Protein AF-A0A962T0Q9-F1 (afdb_monomer_lite)

Structure (mmCIF, N/CA/C/O backbone):
data_AF-A0A962T0Q9-F1
#
_entry.id   AF-A0A962T0Q9-F1
#
loop_
_atom_site.group_PDB
_atom_site.id
_atom_site.type_symbol
_atom_site.label_atom_id
_atom_site.label_alt_id
_atom_site.label_comp_id
_atom_site.label_asym_id
_atom_site.label_entity_id
_atom_site.label_seq_id
_atom_site.pdbx_PDB_ins_code
_atom_site.Cartn_x
_atom_site.Cartn_y
_atom_site.Cartn_z
_atom_site.occupancy
_atom_site.B_iso_or_equiv
_atom_site.auth_seq_id
_atom_site.auth_comp_id
_atom_site.auth_asym_id
_atom_site.auth_atom_id
_atom_site.pdbx_PDB_model_num
ATOM 1 N N . MET A 1 1 ? -12.557 -7.013 -1.150 1.00 76.56 1 MET A N 1
ATOM 2 C CA . MET A 1 1 ? -11.426 -6.062 -1.098 1.00 76.56 1 MET A CA 1
ATOM 3 C C . MET A 1 1 ? -11.105 -5.785 0.360 1.00 76.56 1 MET A C 1
ATOM 5 O O . MET A 1 1 ? -12.034 -5.747 1.164 1.00 76.56 1 MET A O 1
ATOM 9 N N . ARG A 1 2 ? -9.824 -5.683 0.721 1.00 86.00 2 ARG A N 1
ATOM 10 C CA . ARG A 1 2 ? -9.383 -5.470 2.111 1.00 86.00 2 ARG A CA 1
ATOM 11 C C . ARG A 1 2 ? -9.059 -3.998 2.336 1.00 86.00 2 ARG A C 1
ATOM 13 O O . ARG A 1 2 ? -8.517 -3.357 1.443 1.00 86.00 2 ARG A O 1
ATOM 20 N N . LYS A 1 3 ? -9.380 -3.475 3.518 1.00 92.12 3 LYS A N 1
ATOM 21 C CA . LYS A 1 3 ? -9.045 -2.098 3.883 1.00 92.12 3 LYS A CA 1
ATOM 22 C C . LYS A 1 3 ? -7.558 -2.000 4.219 1.00 92.12 3 LYS A C 1
ATOM 24 O O . LYS A 1 3 ? -7.033 -2.833 4.959 1.00 92.12 3 LYS A O 1
ATOM 29 N N . VAL A 1 4 ? -6.897 -0.985 3.685 1.00 92.44 4 VAL A N 1
ATOM 30 C CA . VAL A 1 4 ? -5.501 -0.652 3.967 1.00 92.44 4 VAL A CA 1
ATOM 31 C C . VAL A 1 4 ? -5.384 0.812 4.377 1.00 92.44 4 VAL A C 1
ATOM 33 O O . VAL A 1 4 ? -6.223 1.639 4.021 1.00 92.44 4 VAL A O 1
ATOM 36 N N . ILE A 1 5 ? -4.330 1.125 5.119 1.00 94.69 5 ILE A N 1
ATOM 37 C CA . ILE A 1 5 ? -3.839 2.486 5.315 1.00 94.69 5 ILE A CA 1
ATOM 38 C C . ILE A 1 5 ? -2.621 2.661 4.417 1.00 94.69 5 ILE A C 1
ATOM 40 O O . ILE A 1 5 ? -1.704 1.834 4.447 1.00 94.69 5 ILE A O 1
ATOM 44 N N . VAL A 1 6 ? -2.626 3.723 3.619 1.00 93.88 6 VAL A N 1
ATOM 45 C CA . VAL A 1 6 ? -1.461 4.168 2.856 1.00 93.88 6 VAL A CA 1
ATOM 46 C C . VAL A 1 6 ? -0.684 5.161 3.707 1.00 93.88 6 VAL A C 1
ATOM 48 O O . VAL A 1 6 ? -1.263 6.038 4.344 1.00 93.88 6 VAL A O 1
ATOM 51 N N . SER A 1 7 ? 0.632 5.004 3.730 1.00 93.00 7 SER A N 1
ATOM 52 C CA . SER A 1 7 ? 1.556 5.744 4.587 1.00 93.00 7 SER A CA 1
ATOM 53 C C . SER A 1 7 ? 2.852 6.041 3.840 1.00 93.00 7 SER A C 1
ATOM 55 O O . SER A 1 7 ? 3.195 5.341 2.890 1.00 93.00 7 SER A O 1
ATOM 57 N N . GLU A 1 8 ? 3.577 7.062 4.277 1.00 91.12 8 GLU A N 1
ATOM 58 C CA . GLU A 1 8 ? 4.899 7.412 3.751 1.00 91.12 8 GLU A CA 1
ATOM 59 C C . GLU A 1 8 ? 5.899 7.615 4.891 1.00 91.12 8 GLU A C 1
ATOM 61 O O . GLU A 1 8 ? 5.515 7.907 6.027 1.00 91.12 8 GLU A O 1
ATOM 66 N N . GLU A 1 9 ? 7.186 7.482 4.590 1.00 86.50 9 GLU A N 1
ATOM 67 C CA . GLU A 1 9 ? 8.249 7.862 5.514 1.00 86.50 9 GLU A CA 1
ATOM 68 C C . GLU A 1 9 ? 8.570 9.346 5.348 1.00 86.50 9 GLU A C 1
ATOM 70 O O . GLU A 1 9 ? 8.966 9.806 4.276 1.00 86.50 9 GLU A O 1
ATOM 75 N N . LYS A 1 10 ? 8.419 10.108 6.430 1.00 87.12 10 LYS A N 1
ATOM 76 C CA . LYS A 1 10 ? 8.765 11.526 6.490 1.00 87.12 10 LYS A CA 1
ATOM 77 C C . LYS A 1 10 ? 9.851 11.756 7.523 1.00 87.12 10 LYS A C 1
ATOM 79 O O . LYS A 1 10 ? 9.814 11.225 8.629 1.00 87.12 10 LYS A O 1
ATOM 84 N N . TRP A 1 11 ? 10.828 12.586 7.170 1.00 86.25 11 TRP A N 1
ATOM 85 C CA . TRP A 1 11 ? 11.862 12.994 8.113 1.00 86.25 11 TRP A CA 1
ATOM 86 C C . TRP A 1 11 ? 11.272 13.914 9.186 1.00 86.25 11 TRP A C 1
ATOM 88 O O . TRP A 1 11 ? 10.836 15.031 8.895 1.00 86.25 11 TRP A O 1
ATOM 98 N N . CYS A 1 12 ? 11.285 13.461 10.438 1.00 84.50 12 CYS A N 1
ATOM 99 C CA . CYS A 1 12 ? 10.843 14.242 11.580 1.00 84.50 12 CYS A CA 1
ATOM 100 C C . CYS A 1 12 ? 12.018 15.038 12.162 1.00 84.50 12 CYS A C 1
ATOM 102 O O . CYS A 1 12 ? 12.958 14.488 12.742 1.00 84.50 12 CYS A O 1
ATOM 104 N N . ASN A 1 13 ? 11.966 16.366 12.022 1.00 86.75 13 ASN A N 1
ATOM 105 C CA . ASN A 1 13 ? 13.031 17.257 12.492 1.00 86.75 13 ASN A CA 1
ATOM 106 C C . ASN A 1 13 ? 13.154 17.333 14.020 1.00 86.75 13 ASN A C 1
ATOM 108 O O . ASN A 1 13 ? 14.241 17.665 14.505 1.00 86.75 13 ASN A O 1
ATOM 112 N N . GLU A 1 14 ? 12.069 17.048 14.741 1.00 89.81 14 GLU A N 1
ATOM 113 C CA . GLU A 1 14 ? 11.999 17.053 16.205 1.00 89.81 14 GLU A CA 1
ATOM 114 C C . GLU A 1 14 ? 12.673 15.807 16.789 1.00 89.81 14 GLU A C 1
ATOM 116 O O . GLU A 1 14 ? 13.610 15.922 17.574 1.00 89.81 14 GLU A O 1
ATOM 121 N N . HIS A 1 15 ? 12.286 14.622 16.311 1.00 84.94 15 HIS A N 1
ATOM 122 C CA . HIS A 1 15 ? 12.833 13.344 16.777 1.00 84.94 15 HIS A CA 1
ATOM 123 C C . HIS A 1 15 ? 14.129 12.918 16.069 1.00 84.94 15 HIS A C 1
ATOM 125 O O . HIS A 1 15 ? 14.699 11.884 16.414 1.00 84.94 15 HIS A O 1
ATOM 131 N N . LYS A 1 16 ? 14.603 13.699 15.084 1.00 88.81 16 LYS A N 1
ATOM 132 C CA . LYS A 1 16 ? 15.818 13.431 14.286 1.00 88.81 16 LYS A CA 1
ATOM 133 C C . LYS A 1 16 ? 15.844 12.025 13.671 1.00 88.81 16 LYS A C 1
ATOM 135 O O . LYS A 1 16 ? 16.896 11.390 13.619 1.00 88.81 16 LYS A O 1
ATOM 140 N N . ARG A 1 17 ? 14.692 11.547 13.201 1.00 82.81 17 ARG A N 1
ATOM 141 C CA . ARG A 1 17 ? 14.536 10.223 12.584 1.00 82.81 17 ARG A CA 1
ATOM 142 C C . ARG A 1 17 ? 13.471 10.233 11.491 1.00 82.81 17 ARG A C 1
ATOM 144 O O . ARG A 1 17 ? 12.625 11.127 11.461 1.00 82.81 17 ARG A O 1
ATOM 151 N N . LEU A 1 18 ? 13.514 9.232 10.613 1.00 80.50 18 LEU A N 1
ATOM 152 C CA . LEU A 1 18 ? 12.400 8.929 9.715 1.00 80.50 18 LEU A CA 1
ATOM 153 C C . LEU A 1 18 ? 11.239 8.381 10.543 1.00 80.50 18 LEU A C 1
ATOM 155 O O . LEU A 1 18 ? 11.423 7.494 11.374 1.00 80.50 18 LEU A O 1
ATOM 159 N N . GLU A 1 19 ? 10.056 8.945 10.336 1.00 87.00 19 GLU A N 1
ATOM 160 C CA . GLU A 1 19 ? 8.822 8.501 10.967 1.00 87.00 19 GLU A CA 1
ATOM 161 C C . GLU A 1 19 ? 7.799 8.179 9.888 1.00 87.00 19 GLU A C 1
ATOM 163 O O . GLU A 1 19 ? 7.650 8.901 8.899 1.00 87.00 19 GLU A O 1
ATOM 168 N N . ARG A 1 20 ? 7.090 7.071 10.083 1.00 85.06 20 ARG A N 1
ATOM 169 C CA . ARG A 1 20 ? 6.026 6.646 9.186 1.00 85.06 20 ARG A CA 1
ATOM 170 C C . ARG A 1 20 ? 4.745 7.399 9.523 1.00 85.06 20 ARG A C 1
ATOM 172 O O . ARG A 1 20 ? 4.293 7.369 10.666 1.00 85.06 20 ARG A O 1
ATOM 179 N N . VAL A 1 21 ? 4.166 8.062 8.528 1.00 90.25 21 VAL A N 1
ATOM 180 C CA . VAL A 1 21 ? 2.961 8.883 8.671 1.00 90.25 21 VAL A CA 1
ATOM 181 C C . VA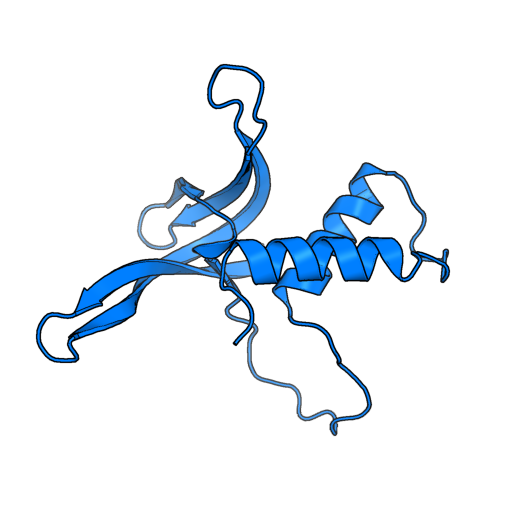L A 1 21 ? 1.840 8.285 7.832 1.00 90.25 21 VAL A C 1
ATOM 183 O O . VAL A 1 21 ? 1.999 8.084 6.629 1.00 90.25 21 VAL A O 1
ATOM 186 N N . ASP A 1 22 ? 0.705 8.013 8.473 1.00 93.62 22 ASP A N 1
ATOM 187 C CA . ASP A 1 22 ? -0.514 7.548 7.811 1.00 93.62 22 ASP A CA 1
ATOM 188 C C . ASP A 1 22 ? -1.145 8.705 7.012 1.00 93.62 22 ASP A C 1
ATOM 190 O O . ASP A 1 22 ? -1.363 9.795 7.544 1.00 93.62 22 ASP A O 1
ATOM 194 N N . LEU A 1 23 ? -1.423 8.477 5.726 1.00 93.31 23 LEU A N 1
ATOM 195 C CA . LEU A 1 23 ? -1.929 9.494 4.801 1.00 93.31 23 LEU A CA 1
ATOM 196 C C . LEU A 1 23 ? -3.431 9.378 4.580 1.00 93.31 23 LEU A C 1
ATOM 198 O O . LEU A 1 23 ? -4.164 10.348 4.761 1.00 93.31 23 LEU A O 1
ATOM 202 N N . TYR A 1 24 ? -3.892 8.206 4.148 1.00 94.75 24 TYR A N 1
ATOM 203 C CA . TYR A 1 24 ? -5.297 7.976 3.834 1.00 94.75 24 TYR A CA 1
ATOM 204 C C . TYR A 1 24 ? -5.657 6.491 3.887 1.00 94.75 24 TYR A C 1
ATOM 206 O O . TYR A 1 24 ? -4.802 5.605 3.823 1.00 94.75 24 TYR A O 1
ATOM 214 N N . GLU A 1 25 ? -6.956 6.222 3.984 1.00 95.62 25 GLU A N 1
ATOM 215 C CA . GLU A 1 25 ? -7.503 4.873 3.914 1.00 95.62 25 GLU A CA 1
ATOM 216 C C . GLU A 1 25 ? -7.877 4.512 2.473 1.00 95.62 25 GLU A C 1
ATOM 218 O O . GLU A 1 25 ? -8.428 5.330 1.728 1.00 95.62 25 GLU A O 1
ATOM 223 N N . ALA A 1 26 ? -7.611 3.269 2.088 1.00 96.19 26 ALA A N 1
ATOM 224 C CA . ALA A 1 26 ? -7.895 2.761 0.755 1.00 96.19 26 ALA A CA 1
ATOM 225 C C . ALA A 1 26 ? -8.390 1.307 0.787 1.00 96.19 26 ALA A C 1
ATOM 227 O O . ALA A 1 26 ? -8.252 0.589 1.781 1.00 96.19 26 ALA A O 1
ATOM 228 N N . LEU A 1 27 ? -8.978 0.860 -0.317 1.00 95.19 27 LEU A N 1
ATOM 229 C CA . LEU A 1 27 ? -9.307 -0.530 -0.594 1.00 95.19 27 LEU A CA 1
ATOM 230 C C . LEU A 1 27 ? -8.200 -1.140 -1.453 1.00 95.19 27 LEU A C 1
ATOM 232 O O . LEU A 1 27 ? -7.886 -0.641 -2.528 1.00 95.19 27 LEU A O 1
ATOM 236 N N . PHE A 1 28 ? -7.610 -2.232 -0.979 1.00 93.94 28 PHE A N 1
ATOM 237 C CA . PHE A 1 28 ? -6.631 -3.000 -1.737 1.00 93.94 28 PHE A CA 1
ATOM 238 C C . PHE A 1 28 ? -7.323 -3.873 -2.784 1.00 93.94 28 PHE A C 1
ATOM 240 O O . PHE A 1 28 ? -8.212 -4.672 -2.446 1.00 93.94 28 PHE A O 1
ATOM 247 N N . HIS A 1 29 ? -6.864 -3.738 -4.028 1.00 92.12 29 HIS A N 1
ATOM 248 C CA . HIS A 1 29 ? -7.320 -4.526 -5.168 1.00 92.12 29 HIS A CA 1
ATOM 249 C C . HIS A 1 29 ? -6.404 -5.722 -5.407 1.00 92.12 29 HIS A C 1
ATOM 251 O O . HIS A 1 29 ? -6.815 -6.861 -5.193 1.00 92.12 29 HIS A O 1
ATOM 257 N N . GLN A 1 30 ? -5.165 -5.466 -5.827 1.00 88.25 30 GLN A N 1
ATOM 258 C CA . GLN A 1 30 ? -4.193 -6.500 -6.184 1.00 88.25 30 GLN A CA 1
ATOM 259 C C . GLN A 1 30 ? -2.768 -5.940 -6.235 1.00 88.25 30 GLN A C 1
ATOM 261 O O . GLN A 1 30 ? -2.568 -4.723 -6.273 1.00 88.25 30 GLN A O 1
ATOM 266 N N . PHE A 1 31 ? -1.779 -6.831 -6.312 1.00 89.00 31 PHE A N 1
ATOM 267 C CA . PHE A 1 31 ? -0.428 -6.449 -6.712 1.00 89.00 31 PHE A CA 1
ATOM 268 C C . PHE A 1 31 ? -0.312 -6.383 -8.238 1.00 89.00 31 PHE A C 1
ATOM 270 O O . PHE A 1 31 ? -0.849 -7.220 -8.964 1.00 89.00 31 PHE A O 1
ATOM 277 N N . GLY A 1 32 ? 0.410 -5.385 -8.721 1.00 85.94 32 GLY A N 1
ATOM 278 C CA . GLY A 1 32 ? 0.766 -5.189 -10.116 1.00 85.94 32 GLY A CA 1
ATOM 279 C C . GLY A 1 32 ? 2.276 -5.202 -10.309 1.00 85.94 32 GLY A C 1
ATOM 280 O O . GLY A 1 32 ? 3.056 -5.361 -9.366 1.00 85.94 32 GLY A O 1
ATOM 281 N N . THR A 1 33 ? 2.672 -5.012 -11.555 1.00 83.44 33 THR A N 1
ATOM 282 C CA . THR A 1 33 ? 4.062 -4.812 -11.936 1.00 83.44 33 THR A CA 1
ATOM 283 C C . THR A 1 33 ? 4.129 -3.485 -12.666 1.00 83.44 33 THR A C 1
ATOM 285 O O . THR A 1 33 ? 3.367 -3.279 -13.608 1.00 83.44 33 THR A O 1
ATOM 288 N N . ASP A 1 34 ? 4.981 -2.588 -12.188 1.00 79.44 34 ASP A N 1
ATOM 289 C CA . ASP A 1 34 ? 5.264 -1.327 -12.857 1.00 79.44 34 ASP A CA 1
ATOM 290 C C . ASP A 1 34 ? 6.593 -1.458 -13.600 1.00 79.44 34 ASP A C 1
ATOM 292 O O . ASP A 1 34 ? 7.634 -1.774 -13.011 1.00 79.44 34 ASP A O 1
ATOM 296 N N . GLU A 1 35 ? 6.535 -1.277 -14.915 1.00 71.25 35 GLU A N 1
ATOM 297 C CA . GLU A 1 35 ? 7.700 -1.296 -15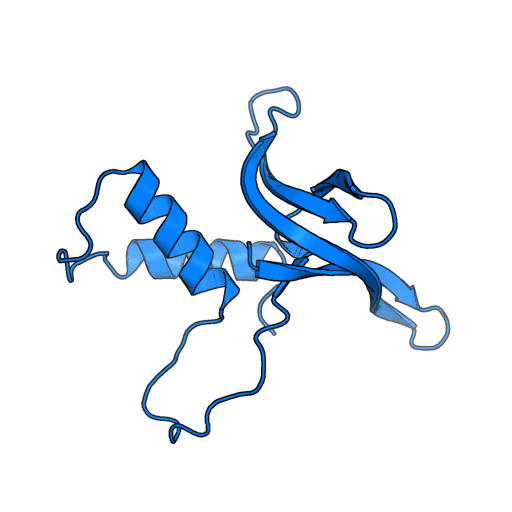.792 1.00 71.25 35 GLU A CA 1
ATOM 298 C C . GLU A 1 35 ? 8.337 0.095 -15.781 1.00 71.25 35 GLU A C 1
ATOM 300 O O . GLU A 1 35 ? 8.260 0.860 -16.742 1.00 71.25 35 GLU A O 1
ATOM 305 N N . CYS A 1 36 ? 8.967 0.448 -14.660 1.00 54.25 36 CYS A N 1
ATOM 306 C CA . CYS A 1 36 ? 9.848 1.606 -14.632 1.00 54.25 36 CYS A CA 1
ATOM 307 C C . CYS A 1 36 ? 11.088 1.269 -15.484 1.00 54.25 36 CYS A C 1
ATOM 309 O O . CYS A 1 36 ? 11.629 0.169 -15.378 1.00 54.25 36 CYS A O 1
ATOM 311 N N . GLY A 1 37 ? 11.473 2.168 -16.395 1.00 57.47 37 GLY A N 1
ATOM 312 C CA . GLY A 1 37 ? 12.400 1.898 -17.504 1.00 57.47 37 GLY A CA 1
ATOM 313 C C . GLY A 1 37 ? 13.728 1.191 -17.165 1.00 57.47 37 GLY A C 1
ATOM 314 O O . GLY A 1 37 ? 14.169 1.128 -16.025 1.00 57.47 37 GLY A O 1
ATOM 315 N N . GLU A 1 38 ? 14.365 0.669 -18.221 1.00 50.31 38 GLU A N 1
ATOM 316 C CA . GLU A 1 38 ? 15.582 -0.164 -18.211 1.00 50.31 38 GLU A CA 1
ATOM 317 C C . GLU A 1 38 ? 15.529 -1.365 -17.240 1.00 50.31 38 GLU A C 1
ATOM 319 O O . GLU A 1 38 ? 16.331 -1.515 -16.325 1.00 50.31 38 GLU A O 1
ATOM 324 N N . ASN A 1 39 ? 14.619 -2.302 -17.534 1.00 53.34 39 ASN A N 1
ATOM 325 C CA . ASN A 1 39 ? 14.651 -3.706 -17.088 1.00 53.34 39 ASN A CA 1
ATOM 326 C C . ASN A 1 39 ? 14.456 -3.991 -15.585 1.00 53.34 39 ASN A C 1
ATOM 328 O O . ASN A 1 39 ? 14.726 -5.116 -15.155 1.00 53.34 39 ASN A O 1
ATOM 332 N N . VAL A 1 40 ? 13.940 -3.050 -14.790 1.00 57.72 40 VAL A N 1
ATOM 333 C CA . VAL A 1 40 ? 13.576 -3.317 -13.388 1.00 57.72 40 VAL A CA 1
ATOM 334 C C . VAL A 1 40 ? 12.061 -3.262 -13.220 1.00 57.72 40 VAL A C 1
ATOM 336 O O . VAL A 1 40 ? 11.469 -2.216 -12.983 1.00 57.72 40 VAL A O 1
ATOM 339 N N . ALA A 1 41 ? 11.430 -4.432 -13.323 1.00 69.19 41 ALA A N 1
ATOM 340 C CA . ALA A 1 41 ? 10.025 -4.615 -12.988 1.00 69.19 41 ALA A CA 1
ATOM 341 C C . ALA A 1 41 ? 9.826 -4.441 -11.471 1.00 69.19 41 ALA A C 1
ATOM 343 O O . ALA A 1 41 ? 10.227 -5.301 -10.682 1.00 69.19 41 ALA A O 1
ATOM 344 N N . ALA A 1 42 ? 9.214 -3.332 -11.055 1.00 77.69 42 ALA A N 1
ATOM 345 C CA . ALA A 1 42 ? 8.909 -3.073 -9.654 1.00 77.69 42 ALA A CA 1
ATOM 346 C C . ALA A 1 42 ? 7.551 -3.685 -9.287 1.00 77.69 42 ALA A C 1
ATOM 348 O O . ALA A 1 42 ? 6.568 -3.547 -10.015 1.00 77.69 42 ALA A O 1
ATOM 349 N N . THR A 1 43 ? 7.473 -4.368 -8.142 1.00 83.25 43 THR A N 1
ATOM 350 C CA . THR A 1 43 ? 6.177 -4.816 -7.612 1.00 83.25 43 THR A CA 1
ATOM 351 C C . THR A 1 43 ? 5.464 -3.628 -6.984 1.00 83.25 43 THR A C 1
ATOM 353 O O . THR A 1 43 ? 6.029 -2.943 -6.133 1.00 83.25 43 THR A O 1
ATOM 356 N N . VAL A 1 44 ? 4.213 -3.412 -7.376 1.00 88.50 44 VAL A N 1
ATOM 357 C CA . VAL A 1 44 ? 3.373 -2.308 -6.898 1.00 88.50 44 VAL A CA 1
ATOM 358 C C . VAL A 1 44 ? 2.058 -2.834 -6.337 1.00 88.50 44 VAL A C 1
ATOM 360 O O . VAL A 1 44 ? 1.608 -3.916 -6.699 1.00 88.50 44 VAL A O 1
ATOM 363 N N . ALA A 1 45 ? 1.425 -2.083 -5.447 1.00 90.44 45 ALA A N 1
ATOM 364 C CA . ALA A 1 45 ? 0.082 -2.333 -4.948 1.00 90.44 45 ALA A CA 1
ATOM 365 C C . ALA A 1 45 ? -0.903 -1.367 -5.613 1.00 90.44 45 ALA A C 1
ATOM 367 O O . ALA A 1 45 ? -0.671 -0.160 -5.646 1.00 90.44 45 ALA A O 1
ATOM 368 N N . ILE A 1 46 ? -2.010 -1.903 -6.119 1.00 93.44 46 ILE A N 1
ATOM 369 C CA . ILE A 1 46 ? -3.107 -1.121 -6.689 1.00 93.44 46 ILE A CA 1
ATOM 370 C C . ILE A 1 46 ? -4.163 -0.943 -5.600 1.00 93.44 46 ILE A C 1
ATOM 372 O O . ILE A 1 46 ? -4.697 -1.924 -5.066 1.00 93.44 46 ILE A O 1
ATOM 376 N N . VAL A 1 47 ? -4.450 0.309 -5.259 1.00 95.62 47 VAL A N 1
ATOM 377 C CA . VAL A 1 47 ? -5.368 0.687 -4.182 1.00 95.62 47 VAL A CA 1
ATOM 378 C C . VAL A 1 47 ? -6.379 1.720 -4.669 1.00 95.62 47 VAL A C 1
ATOM 380 O O . VAL A 1 47 ? -6.105 2.472 -5.595 1.00 95.62 47 VAL A O 1
ATOM 383 N N . GLU A 1 48 ? -7.551 1.769 -4.048 1.00 96.94 48 GLU A N 1
ATOM 384 C CA . GLU A 1 48 ? -8.593 2.760 -4.333 1.00 96.94 48 GLU A CA 1
ATOM 385 C C . GLU A 1 48 ? -8.917 3.553 -3.071 1.00 96.94 48 GLU A C 1
ATOM 387 O O . GLU A 1 48 ? -9.301 2.972 -2.054 1.00 96.94 48 GLU A O 1
ATOM 392 N N . ARG A 1 49 ? -8.739 4.874 -3.107 1.00 96.06 49 ARG A N 1
ATOM 393 C CA . ARG A 1 49 ? -8.971 5.741 -1.946 1.00 96.06 49 ARG A CA 1
ATOM 394 C C . ARG A 1 49 ? -10.447 5.714 -1.544 1.00 96.06 49 ARG A C 1
ATOM 396 O O . ARG A 1 49 ? -11.333 5.812 -2.389 1.00 96.06 49 ARG A O 1
ATOM 403 N N . ILE A 1 50 ? -10.719 5.615 -0.244 1.00 95.06 50 ILE A N 1
ATOM 404 C CA . ILE A 1 50 ? -12.097 5.512 0.272 1.00 95.06 50 ILE A CA 1
ATOM 405 C C . ILE A 1 50 ? -12.851 6.848 0.187 1.00 95.06 50 ILE A C 1
ATOM 407 O O . ILE A 1 50 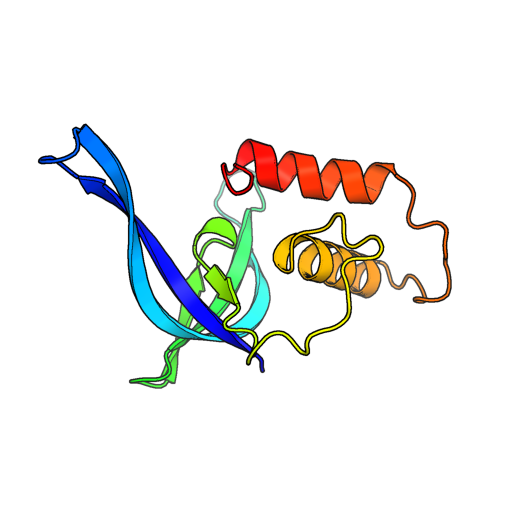? -14.072 6.857 0.051 1.00 95.06 50 ILE A O 1
ATOM 411 N N . ASP A 1 51 ? -12.145 7.973 0.277 1.00 93.88 51 ASP A N 1
ATOM 412 C CA . ASP A 1 51 ? -12.743 9.311 0.316 1.00 93.88 51 ASP A CA 1
ATOM 413 C C . ASP A 1 51 ? -13.252 9.792 -1.052 1.00 93.88 51 ASP A C 1
ATOM 415 O O . ASP A 1 51 ? -14.262 10.492 -1.110 1.00 93.88 51 ASP A O 1
ATOM 419 N N . ASN A 1 52 ? -12.571 9.433 -2.144 1.00 93.69 52 ASN A N 1
ATOM 420 C CA . ASN A 1 52 ? -12.871 9.943 -3.484 1.00 93.69 52 ASN A CA 1
ATOM 421 C C . ASN A 1 52 ? -12.929 8.870 -4.593 1.00 93.69 52 ASN A C 1
ATOM 423 O O . ASN A 1 52 ? -13.196 9.222 -5.741 1.00 93.69 52 ASN A O 1
ATOM 427 N N . GLY A 1 53 ? -12.691 7.590 -4.283 1.00 93.62 53 GLY A N 1
ATOM 428 C CA . GLY A 1 53 ? -12.719 6.488 -5.257 1.00 93.62 53 GLY A CA 1
ATOM 429 C C . GLY A 1 53 ? -11.568 6.502 -6.270 1.00 93.62 53 GLY A C 1
ATOM 430 O O . GLY A 1 53 ? -11.619 5.809 -7.284 1.00 93.62 53 GLY A O 1
A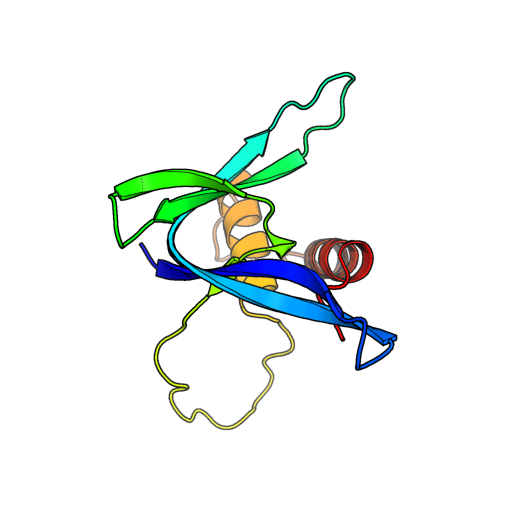TOM 431 N N . GLN A 1 54 ? -10.534 7.317 -6.051 1.00 96.94 54 GLN A N 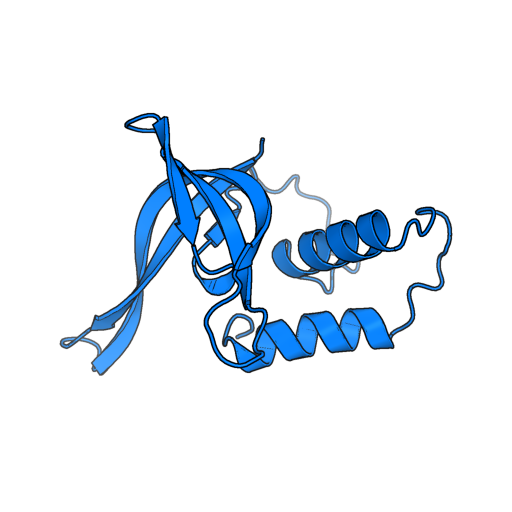1
ATOM 432 C CA . GLN A 1 54 ? -9.391 7.408 -6.952 1.00 96.94 54 GLN A CA 1
ATOM 433 C C . GLN A 1 54 ? -8.520 6.154 -6.850 1.00 96.94 54 GLN A C 1
ATOM 435 O O . GLN A 1 54 ? -8.116 5.763 -5.755 1.00 96.94 54 GLN A O 1
ATOM 440 N N . VAL A 1 55 ? -8.200 5.551 -7.997 1.00 95.00 55 VAL A N 1
ATOM 441 C CA . VAL A 1 55 ? -7.288 4.403 -8.080 1.00 95.00 55 VAL A CA 1
ATOM 442 C C . VAL A 1 55 ? -5.849 4.895 -8.191 1.00 95.00 55 VAL A C 1
ATOM 444 O O . VAL A 1 55 ? -5.530 5.713 -9.053 1.00 95.00 55 VAL A O 1
ATOM 447 N N . GLU A 1 56 ? -4.981 4.376 -7.329 1.00 93.56 56 GLU A N 1
ATOM 448 C CA . GLU A 1 56 ? -3.567 4.724 -7.247 1.00 93.56 56 GLU A CA 1
ATOM 449 C C . GLU A 1 56 ? -2.682 3.475 -7.231 1.00 93.56 56 GLU A C 1
ATOM 451 O O . GLU A 1 56 ? -3.081 2.388 -6.800 1.00 93.56 56 GLU A O 1
ATOM 456 N N . VAL A 1 57 ? -1.453 3.658 -7.709 1.00 92.50 57 VAL A N 1
ATOM 457 C CA . VAL A 1 57 ? -0.391 2.656 -7.689 1.00 92.50 57 VAL A CA 1
ATOM 458 C C . VAL A 1 57 ? 0.636 3.106 -6.658 1.00 92.50 57 VAL A C 1
ATOM 460 O O . VAL A 1 57 ? 1.218 4.180 -6.786 1.00 92.50 57 VAL A O 1
ATOM 463 N N . VAL A 1 58 ? 0.836 2.303 -5.618 1.00 90.75 58 VAL A N 1
ATOM 464 C CA . VAL A 1 58 ? 1.732 2.616 -4.498 1.00 90.75 58 VAL A CA 1
ATOM 465 C C . VAL A 1 58 ? 2.712 1.476 -4.262 1.00 90.75 58 VAL A C 1
ATOM 467 O O . VAL A 1 58 ? 2.444 0.327 -4.611 1.00 90.75 58 VAL A O 1
ATOM 470 N N . PHE A 1 59 ? 3.855 1.754 -3.641 1.00 88.62 59 PHE A N 1
ATOM 471 C CA . PHE A 1 59 ? 4.769 0.680 -3.263 1.00 88.62 59 PHE A CA 1
ATOM 472 C C . PHE A 1 59 ? 4.158 -0.196 -2.159 1.00 88.62 59 PHE A C 1
ATOM 474 O O . PHE A 1 59 ? 3.531 0.335 -1.239 1.00 88.62 59 PHE A O 1
ATOM 481 N N . PRO A 1 60 ? 4.365 -1.526 -2.179 1.00 87.00 60 PRO A N 1
ATOM 482 C CA . PRO A 1 60 ? 3.851 -2.414 -1.138 1.00 87.00 60 PRO A CA 1
ATOM 483 C C . PRO A 1 60 ? 4.335 -2.035 0.264 1.00 87.00 60 PRO A C 1
ATOM 485 O O . PRO A 1 60 ? 3.591 -2.172 1.230 1.00 87.00 60 PRO A O 1
ATOM 488 N N . GLY A 1 61 ? 5.552 -1.490 0.368 1.00 83.31 61 GLY A N 1
ATOM 489 C CA . GLY A 1 61 ? 6.093 -0.974 1.624 1.00 83.31 61 GLY A CA 1
ATOM 490 C C . GLY A 1 61 ? 5.275 0.163 2.234 1.00 83.31 61 GLY A C 1
ATOM 491 O O . GLY A 1 61 ? 5.341 0.347 3.445 1.00 83.31 61 GLY A O 1
ATOM 492 N N . ASN A 1 62 ? 4.444 0.858 1.450 1.00 89.75 62 ASN A N 1
ATOM 493 C CA . ASN A 1 62 ? 3.643 2.005 1.881 1.00 89.75 62 ASN A CA 1
ATOM 494 C C . ASN A 1 62 ? 2.242 1.617 2.372 1.00 89.75 62 ASN A C 1
ATOM 496 O O . ASN A 1 62 ? 1.549 2.463 2.939 1.00 89.75 62 ASN A O 1
ATOM 500 N N . ILE A 1 63 ? 1.820 0.359 2.210 1.00 91.38 63 ILE A N 1
ATOM 501 C CA . ILE A 1 63 ? 0.489 -0.096 2.629 1.00 91.38 63 ILE A CA 1
ATOM 502 C C . ILE A 1 63 ? 0.543 -0.930 3.908 1.00 91.38 63 ILE A C 1
ATOM 504 O O . ILE A 1 63 ? 1.430 -1.758 4.104 1.00 91.38 63 ILE A O 1
ATOM 508 N N . ARG A 1 64 ? -0.455 -0.749 4.773 1.00 89.81 64 ARG A N 1
ATOM 509 C CA . ARG A 1 64 ? -0.686 -1.578 5.959 1.00 89.81 64 ARG A CA 1
ATOM 510 C C . ARG A 1 64 ? -2.130 -2.048 5.978 1.00 89.81 64 ARG A C 1
ATOM 512 O O . ARG A 1 64 ? -3.045 -1.232 5.918 1.00 89.81 64 ARG A O 1
ATOM 519 N N . PHE A 1 65 ? -2.346 -3.355 6.073 1.00 86.75 65 PHE A N 1
ATOM 520 C CA . PHE A 1 65 ? -3.692 -3.912 6.169 1.00 86.75 65 PHE A CA 1
ATOM 521 C C . PHE A 1 65 ? -4.324 -3.559 7.512 1.00 86.75 65 PHE A C 1
ATOM 523 O O . PHE A 1 65 ? -3.737 -3.773 8.570 1.00 86.75 65 PHE A O 1
ATOM 530 N N . VAL A 1 66 ? -5.539 -3.020 7.450 1.00 85.88 66 VAL A N 1
ATOM 531 C CA . VAL A 1 66 ? -6.388 -2.806 8.619 1.00 85.88 66 VAL A CA 1
ATOM 532 C C . VAL A 1 66 ? -7.177 -4.094 8.810 1.00 85.88 66 VAL A C 1
ATOM 534 O O . VAL A 1 66 ? -8.355 -4.176 8.457 1.00 85.88 66 VAL A O 1
ATOM 537 N N . ASP A 1 67 ? -6.505 -5.151 9.267 1.00 70.12 67 ASP A N 1
ATOM 538 C CA . ASP A 1 67 ? -7.229 -6.343 9.692 1.00 70.12 67 ASP A CA 1
ATOM 539 C C . ASP A 1 67 ? -8.056 -5.976 10.933 1.00 70.12 67 ASP A C 1
ATOM 541 O O . ASP A 1 67 ? -7.576 -5.385 11.901 1.00 70.12 67 ASP A O 1
ATOM 545 N N . ARG A 1 68 ? -9.355 -6.254 10.836 1.00 49.03 68 ARG A N 1
ATOM 546 C CA . ARG A 1 68 ? -10.344 -6.052 11.894 1.00 49.03 68 ARG A CA 1
ATOM 547 C C . ARG A 1 68 ? -9.954 -6.967 13.056 1.00 49.03 68 ARG A C 1
ATOM 549 O O . ARG A 1 68 ? -9.829 -8.155 12.800 1.00 49.03 68 ARG A O 1
ATOM 556 N N . GLU A 1 69 ? -9.746 -6.381 14.239 1.00 48.03 69 GLU A N 1
ATOM 557 C CA . GLU A 1 69 ? -9.467 -6.996 15.553 1.00 48.03 69 GLU A CA 1
ATOM 558 C C . GLU A 1 69 ? -8.973 -8.451 15.545 1.00 48.03 69 GLU A C 1
ATOM 560 O O . GLU A 1 69 ? -9.700 -9.373 15.177 1.00 48.03 69 GLU A O 1
ATOM 565 N N . GLU A 1 70 ? -7.759 -8.654 16.071 1.00 40.69 70 GLU A N 1
ATOM 566 C CA . GLU A 1 70 ? -7.281 -9.944 16.565 1.00 40.69 70 GLU A CA 1
ATOM 567 C C . GLU A 1 70 ? -8.419 -10.726 17.237 1.00 40.69 70 GLU A C 1
ATOM 569 O O . GLU A 1 70 ? -8.799 -10.469 18.380 1.00 40.69 70 GLU A O 1
ATOM 574 N N . SER A 1 71 ? -8.937 -11.745 16.547 1.00 37.00 71 SER A N 1
ATOM 575 C CA . SER A 1 71 ? -9.511 -12.873 17.257 1.00 37.00 71 SER A CA 1
ATOM 576 C C . SER A 1 71 ? -8.383 -13.407 18.130 1.00 37.00 71 SER A C 1
ATOM 578 O O . SER A 1 71 ? -7.368 -13.874 17.606 1.00 37.00 71 SER A O 1
ATOM 580 N N . SER A 1 72 ? -8.553 -13.293 19.439 1.00 41.75 72 SER A N 1
ATOM 581 C CA . SER A 1 72 ? -7.699 -13.846 20.479 1.00 41.75 72 SER A CA 1
ATOM 582 C C . SER A 1 72 ? -7.573 -15.364 20.323 1.00 41.75 72 SER A C 1
ATOM 584 O O . SER A 1 72 ? -8.246 -16.152 20.982 1.00 41.75 72 SER A O 1
ATOM 586 N N . VAL A 1 73 ? -6.700 -15.798 19.419 1.00 39.12 73 VAL A N 1
ATOM 587 C CA . VAL A 1 73 ? -6.233 -17.178 19.3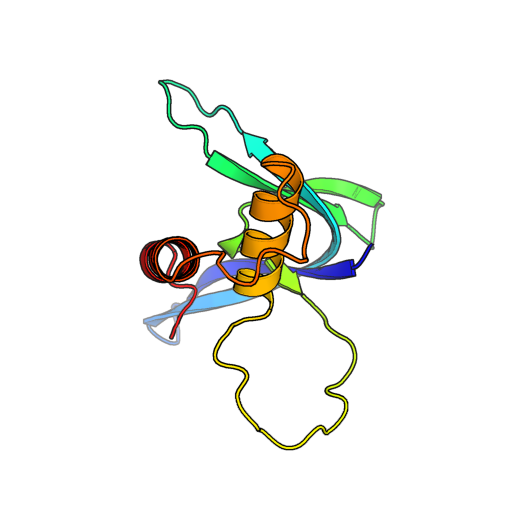34 1.00 39.12 73 VAL A CA 1
ATOM 588 C C . VAL A 1 73 ? -4.846 -17.180 19.970 1.00 39.12 73 VAL A C 1
ATOM 590 O O . VAL A 1 73 ? -3.985 -16.423 19.518 1.00 39.12 73 VAL A O 1
ATOM 593 N N . PRO A 1 74 ? -4.618 -17.963 21.040 1.00 36.44 74 PRO A N 1
ATOM 594 C CA . PRO A 1 74 ? -3.359 -17.936 21.766 1.00 36.44 74 PRO A CA 1
ATOM 595 C C . PRO A 1 74 ? -2.206 -18.231 20.810 1.00 36.44 74 PRO A C 1
ATOM 597 O O . PRO A 1 74 ? -2.297 -19.122 19.964 1.00 36.44 74 PRO A O 1
ATOM 600 N N . ALA A 1 75 ? -1.143 -17.442 20.960 1.00 42.38 75 ALA A N 1
ATOM 601 C CA . ALA A 1 75 ? 0.084 -17.483 20.185 1.00 42.38 75 ALA A CA 1
ATOM 602 C C . ALA A 1 75 ? 0.694 -18.893 20.165 1.00 42.38 75 ALA A C 1
ATOM 604 O O . ALA A 1 75 ? 1.524 -19.257 20.992 1.00 42.38 75 ALA A O 1
ATOM 605 N N . VAL A 1 76 ? 0.291 -19.689 19.181 1.00 44.16 76 VAL A N 1
ATOM 606 C CA . VAL A 1 76 ? 0.993 -20.898 18.770 1.00 44.16 76 VAL A CA 1
ATOM 607 C C . VAL A 1 76 ? 1.354 -20.705 17.302 1.00 44.16 76 VAL A C 1
ATOM 609 O O . VAL A 1 76 ? 0.585 -21.013 16.398 1.00 44.16 76 VAL A O 1
ATOM 612 N N . GLY A 1 77 ? 2.542 -20.139 17.079 1.00 41.66 77 GLY A N 1
ATOM 613 C CA . GLY A 1 77 ? 3.315 -20.384 15.861 1.00 41.66 77 GLY A CA 1
ATOM 614 C C . GLY A 1 77 ? 3.028 -19.542 14.614 1.00 41.66 77 GLY A C 1
ATOM 615 O O . GLY A 1 77 ? 3.257 -20.046 13.519 1.00 41.66 77 GLY A O 1
ATOM 616 N N . LYS A 1 78 ? 2.592 -18.279 14.714 1.00 44.59 78 LYS A N 1
ATOM 617 C CA . LYS A 1 78 ? 2.596 -17.374 13.544 1.00 44.59 78 LYS A CA 1
ATOM 618 C C . LYS A 1 78 ? 3.909 -16.591 13.469 1.00 44.59 78 LYS A C 1
ATOM 620 O O . LYS A 1 78 ? 4.065 -15.556 14.100 1.00 44.59 78 LYS A O 1
ATOM 625 N N . THR A 1 79 ? 4.869 -17.110 12.704 1.00 49.31 79 THR A N 1
ATOM 626 C CA . THR A 1 79 ? 6.187 -16.493 12.437 1.00 49.31 79 THR A CA 1
ATOM 627 C C . THR A 1 79 ? 6.209 -15.586 11.196 1.00 49.31 79 THR A C 1
ATOM 629 O O . THR A 1 79 ? 7.274 -15.391 10.599 1.00 49.31 79 THR A O 1
ATOM 632 N N . HIS A 1 80 ? 5.050 -15.077 10.764 1.00 50.72 80 HIS A N 1
ATOM 633 C CA . HIS A 1 80 ? 4.891 -14.344 9.505 1.00 50.72 80 HIS A CA 1
ATOM 634 C C . HIS A 1 80 ? 4.072 -13.067 9.698 1.00 50.72 80 HIS A C 1
ATOM 636 O O . HIS A 1 80 ? 3.063 -13.076 10.402 1.00 50.72 80 HIS A O 1
ATOM 642 N N . SER A 1 81 ? 4.512 -11.981 9.059 1.00 54.69 81 SER A N 1
ATOM 643 C CA . SER A 1 81 ? 3.728 -10.754 8.947 1.00 54.69 81 SER A CA 1
ATOM 644 C C . SER A 1 81 ? 2.525 -10.990 8.005 1.00 54.69 81 SER A C 1
ATOM 646 O O . SER A 1 81 ? 2.615 -11.809 7.082 1.00 54.69 81 SER A O 1
ATOM 648 N N . PRO A 1 82 ? 1.401 -10.268 8.166 1.00 58.41 82 PRO A N 1
ATOM 649 C CA . PRO A 1 82 ? 0.264 -10.352 7.240 1.00 58.41 82 PRO A CA 1
ATOM 650 C C . PRO A 1 82 ? 0.631 -9.998 5.787 1.00 58.41 82 PRO A C 1
ATOM 652 O O . PRO A 1 82 ? 0.003 -10.481 4.845 1.00 58.41 82 PRO A O 1
ATOM 655 N N . LEU A 1 83 ? 1.668 -9.172 5.597 1.00 60.12 83 LEU A N 1
ATOM 656 C CA . LEU A 1 83 ? 2.204 -8.806 4.283 1.00 60.12 83 LEU A CA 1
ATOM 657 C C . LEU A 1 83 ? 2.938 -9.978 3.628 1.00 60.12 83 LEU A C 1
ATOM 659 O O . LEU A 1 83 ? 2.695 -10.270 2.457 1.00 60.12 83 LEU A O 1
ATOM 663 N N . SER A 1 84 ? 3.768 -10.689 4.394 1.00 61.41 84 SER A N 1
ATOM 664 C CA . SER A 1 84 ? 4.423 -11.922 3.954 1.00 61.41 84 SER A CA 1
ATOM 665 C C . SER A 1 84 ? 3.409 -12.958 3.467 1.00 61.41 84 SER A C 1
ATOM 667 O O . SER A 1 84 ? 3.587 -13.528 2.393 1.00 61.41 84 SER A O 1
ATOM 669 N N . GLU A 1 85 ? 2.322 -13.187 4.210 1.00 64.12 85 GLU A N 1
ATOM 670 C CA . GLU A 1 85 ? 1.290 -14.159 3.815 1.00 64.12 85 GLU A CA 1
ATOM 671 C C . GLU A 1 85 ? 0.618 -13.792 2.484 1.00 64.12 85 GLU A C 1
ATOM 673 O O . GLU A 1 85 ? 0.382 -14.668 1.651 1.00 64.12 85 GLU A O 1
ATOM 678 N N . LEU A 1 86 ? 0.357 -12.504 2.245 1.00 65.25 86 LEU A N 1
ATOM 679 C CA . LEU A 1 86 ? -0.254 -12.032 1.000 1.00 65.25 86 LEU A CA 1
ATOM 680 C C . LEU A 1 86 ? 0.702 -12.101 -0.189 1.00 65.25 86 LEU A C 1
ATOM 682 O O . LEU A 1 86 ? 0.288 -12.533 -1.263 1.00 65.25 86 LEU A O 1
ATOM 686 N N . MET A 1 87 ? 1.971 -11.737 0.003 1.00 65.25 87 MET A N 1
ATOM 687 C CA . MET A 1 87 ? 3.003 -11.878 -1.028 1.00 65.25 87 MET A CA 1
ATOM 688 C C . MET A 1 87 ? 3.180 -13.343 -1.425 1.00 65.25 87 MET A C 1
ATOM 690 O O . MET A 1 87 ? 3.196 -13.675 -2.608 1.00 65.25 87 MET A O 1
ATOM 694 N N . ILE A 1 88 ? 3.245 -14.240 -0.440 1.00 67.38 88 ILE A N 1
ATOM 695 C CA . ILE A 1 88 ? 3.347 -15.680 -0.685 1.00 67.38 88 ILE A CA 1
ATOM 696 C C . ILE A 1 88 ? 2.088 -16.178 -1.402 1.00 67.38 88 ILE A C 1
ATOM 698 O O . ILE A 1 88 ? 2.203 -16.893 -2.394 1.00 67.38 88 ILE A O 1
ATOM 702 N N . SER A 1 89 ? 0.896 -15.780 -0.953 1.00 63.56 89 SER A N 1
ATOM 703 C CA . SER A 1 89 ? -0.364 -16.185 -1.582 1.00 63.56 89 SER A CA 1
ATOM 704 C C . SER A 1 89 ? -0.470 -15.724 -3.040 1.00 63.56 89 SER A C 1
ATOM 706 O O . SER A 1 89 ? -0.930 -16.497 -3.879 1.00 63.56 89 SER A O 1
ATOM 708 N N . ASP A 1 90 ? -0.047 -14.497 -3.356 1.00 64.00 90 ASP A N 1
ATOM 709 C CA . ASP A 1 90 ? -0.057 -13.969 -4.725 1.00 64.00 90 ASP A CA 1
ATOM 710 C C . ASP A 1 90 ? 0.934 -14.727 -5.621 1.00 64.00 90 ASP A C 1
ATOM 712 O O . ASP A 1 90 ? 0.575 -15.159 -6.716 1.00 64.00 90 ASP A O 1
ATOM 716 N N . ILE A 1 91 ? 2.148 -15.000 -5.124 1.00 64.50 91 ILE A N 1
ATOM 717 C CA . ILE A 1 91 ? 3.147 -15.793 -5.856 1.00 64.50 91 ILE A CA 1
ATOM 718 C C . ILE A 1 91 ? 2.631 -17.215 -6.124 1.00 64.50 91 ILE A C 1
ATOM 720 O O . ILE A 1 91 ? 2.749 -17.719 -7.241 1.00 64.50 91 ILE A O 1
ATOM 724 N N . VAL A 1 92 ? 2.020 -17.862 -5.129 1.00 62.47 92 VAL A N 1
ATOM 725 C CA . VAL A 1 92 ? 1.438 -19.209 -5.257 1.00 62.47 92 VAL A CA 1
ATOM 726 C C . VAL A 1 92 ? 0.333 -19.236 -6.308 1.00 62.47 92 VAL A C 1
ATOM 728 O O . VAL A 1 92 ? 0.316 -20.134 -7.153 1.00 62.47 92 VAL A O 1
ATOM 731 N N . TYR A 1 93 ? -0.547 -18.232 -6.293 1.00 59.94 93 TYR A N 1
ATOM 732 C CA . TYR A 1 93 ? -1.623 -18.094 -7.268 1.00 59.94 93 TYR A CA 1
ATOM 733 C C . TYR A 1 93 ? -1.085 -17.887 -8.691 1.00 59.94 93 TYR A C 1
ATOM 735 O O . TYR A 1 93 ? -1.494 -18.599 -9.608 1.00 59.94 93 TYR A O 1
ATOM 743 N N . ARG A 1 94 ? -0.117 -16.979 -8.884 1.00 55.28 94 ARG A N 1
ATOM 744 C CA . ARG A 1 94 ? 0.490 -16.701 -10.201 1.00 55.28 94 ARG A CA 1
ATOM 745 C C . ARG A 1 94 ? 1.239 -17.894 -10.782 1.00 55.28 94 ARG A C 1
ATOM 747 O O . ARG A 1 94 ? 1.221 -18.092 -11.992 1.00 55.28 94 ARG A O 1
ATOM 754 N N . LEU A 1 95 ? 1.884 -18.692 -9.936 1.00 60.84 95 LEU A N 1
ATOM 755 C CA . LEU A 1 95 ? 2.597 -19.896 -10.361 1.00 60.84 95 LEU A CA 1
ATOM 756 C C . LEU A 1 95 ? 1.663 -21.097 -10.595 1.00 60.84 95 LEU A C 1
ATOM 758 O O . LEU A 1 95 ? 2.143 -22.175 -10.942 1.00 60.84 95 LEU A O 1
ATOM 762 N N . GLY A 1 96 ? 0.345 -20.942 -10.402 1.00 51.53 96 GLY A N 1
ATOM 763 C CA . GLY A 1 96 ? -0.627 -22.030 -10.544 1.00 51.53 96 GLY A CA 1
ATOM 764 C C . GLY A 1 96 ? -0.395 -23.170 -9.547 1.00 51.53 96 GLY A C 1
ATOM 765 O O . GLY A 1 96 ? -0.800 -24.308 -9.792 1.00 51.53 96 GLY A O 1
ATOM 766 N N . LEU A 1 97 ? 0.290 -22.891 -8.435 1.00 55.47 97 LEU A N 1
ATOM 767 C CA . LEU A 1 97 ? 0.627 -23.888 -7.430 1.00 55.47 97 LEU A CA 1
ATOM 768 C C . LEU A 1 97 ? -0.606 -24.129 -6.559 1.00 55.47 97 LEU A C 1
ATOM 770 O O . LEU A 1 97 ? -1.108 -23.234 -5.884 1.00 55.47 97 LEU A O 1
ATOM 774 N N . HIS A 1 98 ? -1.121 -25.357 -6.582 1.00 47.12 98 HIS A N 1
ATOM 775 C CA . HIS A 1 98 ? -2.275 -25.723 -5.770 1.00 47.12 98 HIS A CA 1
ATOM 776 C C . HIS A 1 98 ? -1.929 -25.576 -4.270 1.00 47.12 98 HIS A C 1
ATOM 778 O O . HIS A 1 98 ? -0.876 -26.062 -3.843 1.00 47.12 98 HIS A O 1
ATOM 784 N N . PRO A 1 99 ? -2.804 -24.984 -3.430 1.00 48.56 99 PRO A N 1
ATOM 785 C CA . PRO A 1 99 ? -2.528 -24.713 -2.011 1.00 48.56 99 PRO A CA 1
ATOM 786 C C . PRO A 1 99 ? -2.286 -25.970 -1.153 1.00 48.56 99 PRO A C 1
ATOM 788 O O . PRO A 1 99 ? -1.945 -25.872 0.022 1.00 48.56 99 PRO A O 1
ATOM 791 N N . SER A 1 100 ? -2.430 -27.171 -1.722 1.00 47.34 100 SER A N 1
ATOM 792 C CA . SER A 1 100 ? -2.082 -28.438 -1.068 1.00 47.34 100 SER A CA 1
ATOM 793 C C . SER A 1 100 ? -0.594 -28.800 -1.151 1.00 47.34 100 SER A C 1
ATOM 795 O O . SER A 1 100 ? -0.184 -29.800 -0.555 1.00 47.34 100 SER A O 1
ATOM 797 N N . VAL A 1 101 ? 0.232 -28.027 -1.862 1.00 46.09 101 VAL A N 1
ATOM 798 C CA . VAL A 1 101 ? 1.686 -28.215 -1.858 1.00 46.09 101 VAL A CA 1
ATOM 799 C C . VAL A 1 101 ? 2.234 -27.638 -0.551 1.00 46.09 101 VAL A C 1
ATOM 801 O O . VAL A 1 101 ? 2.683 -26.501 -0.485 1.00 46.09 101 VAL A O 1
ATOM 804 N N . LYS A 1 102 ? 2.249 -28.459 0.509 1.00 46.66 102 LYS A N 1
ATOM 805 C CA . LYS A 1 102 ? 2.926 -28.192 1.803 1.00 46.66 102 LYS A CA 1
ATOM 806 C C . LYS A 1 102 ? 4.446 -27.955 1.683 1.00 46.66 102 LYS A C 1
ATOM 808 O O . LYS A 1 102 ? 5.143 -27.875 2.688 1.00 46.66 102 LYS A O 1
ATOM 813 N N . VAL A 1 103 ? 4.963 -27.871 0.461 1.00 48.06 103 VAL A N 1
ATOM 814 C CA . VAL A 1 103 ? 6.376 -27.723 0.107 1.00 48.06 103 VAL A CA 1
ATOM 815 C C . VAL A 1 103 ? 6.553 -26.458 -0.735 1.00 48.06 103 VAL A C 1
ATOM 817 O O . VAL A 1 103 ? 7.233 -26.450 -1.755 1.00 48.06 103 VAL A O 1
ATOM 820 N N . LEU A 1 104 ? 5.924 -25.359 -0.322 1.00 50.16 104 LEU A N 1
ATOM 821 C CA . LEU A 1 104 ? 6.414 -24.034 -0.690 1.00 50.16 104 LEU A CA 1
ATOM 822 C C . LEU A 1 104 ? 7.605 -23.787 0.228 1.00 50.16 104 LEU A C 1
ATOM 824 O O . LEU A 1 104 ? 7.482 -23.375 1.379 1.00 50.16 104 LEU A O 1
ATOM 828 N N . SER A 1 105 ? 8.735 -24.275 -0.272 1.00 53.94 105 SER A N 1
ATOM 829 C CA . SER A 1 105 ? 10.014 -24.446 0.392 1.00 53.94 105 SER A CA 1
ATOM 830 C C . SER A 1 105 ? 10.446 -23.202 1.154 1.00 53.94 105 SER A C 1
ATOM 832 O O . SER A 1 105 ? 10.147 -22.079 0.753 1.00 53.94 105 SER A O 1
ATOM 834 N N . LEU A 1 106 ? 11.240 -23.411 2.209 1.00 51.84 106 LEU A N 1
ATOM 835 C CA . LEU A 1 106 ? 11.950 -22.369 2.959 1.00 51.84 106 LEU A CA 1
ATOM 836 C C . LEU A 1 106 ? 12.505 -21.229 2.078 1.00 51.84 106 LEU A C 1
ATOM 838 O O . LEU A 1 106 ? 12.575 -20.103 2.552 1.00 51.84 106 LEU A O 1
ATOM 842 N N . SER A 1 107 ? 12.855 -21.496 0.814 1.00 57.91 107 SER A N 1
ATOM 843 C CA . SER A 1 107 ? 13.313 -20.500 -0.160 1.00 57.91 107 SER A CA 1
ATOM 844 C C . SER A 1 107 ? 12.305 -19.385 -0.465 1.00 57.91 107 SER A C 1
ATOM 846 O O . SER A 1 107 ? 12.708 -18.238 -0.603 1.00 57.91 107 SER A O 1
ATOM 848 N N . LEU A 1 108 ? 11.005 -19.679 -0.545 1.00 57.28 108 LEU A N 1
ATOM 849 C CA . LEU A 1 108 ? 9.959 -18.691 -0.845 1.00 57.28 108 LEU A CA 1
ATOM 850 C C . LEU A 1 108 ? 9.697 -17.785 0.362 1.00 57.28 108 LEU A C 1
ATOM 852 O O . LEU A 1 108 ? 9.528 -16.576 0.228 1.00 57.28 108 LEU A O 1
ATOM 856 N N . ILE A 1 109 ? 9.767 -18.376 1.555 1.00 59.91 109 ILE A N 1
ATOM 857 C CA . ILE A 1 109 ? 9.713 -17.662 2.833 1.00 59.91 109 ILE A CA 1
ATOM 858 C C . ILE A 1 109 ? 10.959 -16.785 3.009 1.00 59.91 109 ILE A C 1
ATOM 860 O O . ILE A 1 109 ? 10.852 -15.637 3.427 1.00 59.91 109 ILE A O 1
ATOM 864 N N . GLN A 1 110 ? 12.143 -17.304 2.676 1.00 59.16 110 GLN A N 1
ATOM 865 C CA . GLN A 1 110 ? 13.392 -16.541 2.694 1.00 59.16 110 GLN A CA 1
ATOM 866 C C . GLN A 1 110 ? 13.376 -15.402 1.674 1.00 59.16 110 GLN A C 1
ATOM 868 O O . GLN A 1 110 ? 13.877 -14.328 1.978 1.00 59.16 110 GLN A O 1
ATOM 873 N N . PHE A 1 111 ? 12.763 -15.604 0.507 1.00 62.12 111 PHE A N 1
ATOM 874 C CA . PHE A 1 111 ? 12.597 -14.567 -0.506 1.00 62.12 111 PHE A CA 1
ATOM 875 C C . PHE A 1 111 ? 11.656 -13.452 -0.033 1.00 62.12 111 PHE A C 1
ATOM 877 O O . PHE A 1 111 ? 12.024 -12.284 -0.097 1.00 62.12 111 PHE A O 1
ATOM 884 N N . ALA A 1 112 ? 10.494 -13.797 0.534 1.00 62.16 112 ALA A N 1
ATOM 885 C CA . ALA A 1 112 ? 9.582 -12.815 1.125 1.00 62.16 112 ALA A CA 1
ATOM 886 C C . ALA A 1 112 ? 10.257 -12.025 2.262 1.00 62.16 112 ALA A C 1
ATOM 888 O O . ALA A 1 112 ? 10.189 -10.799 2.284 1.00 62.16 112 ALA A O 1
ATOM 889 N N . ARG A 1 113 ? 11.006 -12.706 3.140 1.00 58.47 113 ARG A N 1
ATOM 890 C CA . ARG A 1 113 ? 11.795 -12.059 4.202 1.00 58.47 113 ARG A CA 1
ATOM 891 C C . ARG A 1 113 ? 12.930 -11.186 3.669 1.00 58.47 113 ARG A C 1
ATOM 893 O O . ARG A 1 113 ? 13.218 -10.152 4.255 1.00 58.47 113 ARG A O 1
ATOM 900 N N . ALA A 1 114 ? 13.583 -11.582 2.578 1.00 59.84 114 ALA A N 1
ATOM 901 C CA . ALA A 1 114 ? 14.617 -10.771 1.940 1.00 59.84 114 ALA A CA 1
ATOM 902 C C . ALA A 1 114 ? 14.026 -9.492 1.331 1.00 59.84 114 ALA A C 1
ATOM 904 O O . ALA A 1 114 ? 14.653 -8.440 1.414 1.00 59.84 114 ALA A O 1
ATOM 905 N N . ILE A 1 115 ? 12.806 -9.559 0.786 1.00 62.66 115 ILE A N 1
ATOM 906 C CA . ILE A 1 115 ? 12.065 -8.372 0.346 1.00 62.66 115 ILE A CA 1
ATOM 907 C C . ILE A 1 115 ? 11.739 -7.487 1.551 1.00 62.66 115 ILE A C 1
ATOM 909 O O . ILE A 1 115 ? 12.021 -6.295 1.502 1.00 62.66 115 ILE A O 1
ATOM 913 N N . GLU A 1 116 ? 11.213 -8.044 2.642 1.00 59.75 116 GLU A N 1
ATOM 914 C CA . GLU A 1 116 ? 10.921 -7.270 3.857 1.00 59.75 116 GLU A CA 1
ATOM 915 C C . GLU A 1 116 ? 12.173 -6.581 4.421 1.00 59.75 116 GLU A C 1
ATOM 917 O O . GLU A 1 116 ? 12.125 -5.392 4.724 1.00 59.75 116 GLU A O 1
ATOM 922 N N . ALA A 1 117 ? 13.305 -7.288 4.490 1.00 58.06 117 ALA A N 1
ATOM 923 C CA . ALA A 1 117 ? 14.573 -6.747 4.974 1.00 58.06 117 ALA A CA 1
ATOM 924 C C . ALA A 1 117 ? 15.167 -5.682 4.035 1.00 58.06 117 ALA A C 1
ATOM 926 O O . ALA A 1 117 ? 15.699 -4.680 4.501 1.00 58.06 117 ALA A O 1
ATOM 927 N N . ALA A 1 118 ? 15.050 -5.862 2.715 1.00 54.41 118 ALA A N 1
ATOM 928 C CA . ALA A 1 118 ? 15.519 -4.881 1.735 1.00 54.41 118 ALA A CA 1
ATOM 929 C C . ALA A 1 118 ? 14.678 -3.593 1.722 1.00 54.41 118 ALA A C 1
ATOM 931 O O . ALA A 1 118 ? 15.180 -2.548 1.317 1.00 54.41 118 ALA A O 1
ATOM 932 N N . HIS A 1 119 ? 13.421 -3.665 2.168 1.00 51.41 119 HIS A N 1
ATOM 933 C CA . HIS A 1 119 ? 12.489 -2.533 2.199 1.00 51.41 119 HIS A CA 1
ATOM 934 C C . HIS A 1 119 ? 12.235 -1.996 3.618 1.00 51.41 119 HIS A C 1
ATOM 936 O O . HIS A 1 119 ? 11.350 -1.164 3.792 1.00 51.41 119 HIS A O 1
ATOM 942 N N . GLY A 1 120 ? 12.973 -2.469 4.633 1.00 49.12 120 GLY A N 1
ATOM 943 C CA . GLY A 1 120 ? 12.842 -1.998 6.019 1.00 49.12 120 GLY A CA 1
ATOM 944 C C . GLY A 1 120 ? 11.492 -2.315 6.679 1.00 49.12 120 GLY A C 1
ATOM 945 O O . GLY A 1 120 ? 11.094 -1.645 7.623 1.00 49.12 120 GLY A O 1
ATOM 946 N N . ILE A 1 121 ? 10.763 -3.321 6.186 1.00 56.22 121 ILE A N 1
ATOM 947 C CA . ILE A 1 121 ? 9.411 -3.687 6.655 1.00 56.22 121 ILE A CA 1
ATOM 948 C C . ILE A 1 121 ? 9.475 -4.604 7.898 1.00 56.22 121 ILE A C 1
ATOM 950 O O . ILE A 1 121 ? 8.447 -4.922 8.493 1.00 56.22 121 ILE A O 1
ATOM 954 N N . GLY A 1 122 ? 10.675 -5.025 8.310 1.00 53.66 122 GLY A N 1
ATOM 955 C CA . GLY A 1 122 ? 10.891 -5.935 9.432 1.00 53.66 122 GLY A CA 1
ATOM 956 C C . GLY A 1 122 ? 11.934 -5.442 10.429 1.00 53.66 122 GLY A C 1
ATOM 957 O O . GLY A 1 122 ? 13.042 -5.969 10.433 1.00 53.66 122 GLY A O 1
ATOM 958 N N . GLU A 1 123 ? 11.537 -4.497 11.283 1.00 41.72 123 GLU A N 1
ATOM 959 C CA . GLU A 1 123 ? 11.949 -4.373 12.694 1.00 41.72 123 GLU A CA 1
ATOM 960 C C . GLU A 1 123 ? 10.739 -3.963 13.545 1.00 41.72 123 GLU A C 1
ATOM 962 O O . GLU A 1 123 ? 9.953 -3.100 13.086 1.00 41.72 123 GLU A O 1
#

pLDDT: mean 71.36, std 18.91, range [36.44, 96.94]

Secondary structure (DSSP, 8-state):
-EEEEEEEEEEETTTTEEEEEEEEEEEEEEEEEEEETTTEEEEEEEEEETTT--EEEE-GGGEEE----------S---S-HHHHHHHHHHHHHTT--TT-S---HHHHHHHHHHHHHTT---

Sequence (123 aa):
MRKVIVSEEKWCNEHKRLERVDLYEALFHQFGTDECGENVAATVAIVERIDNGQVEVVFPGNIRFVDREESSVPAVGKTHSPLSELMISDIVYRLGLHPSVKVLSLSLIQFARAIEAAHGIGE

Foldseek 3Di:
DFKKFFWDWDQDPVVRDTDIGTDAIWAWDDWDWDCDPDPDTAIWTWTATPPPRDIDTHHLLRIDTPDDDDPPDPDDDDPDDPSLVRQLVRVCVVVVNDPPPPPPDPVSSVVSVVVCVVSVVDD

Radius of gyration: 16.19 Å; chains: 1; bounding box: 29×46×40 Å